Protein AF-A0A7L4ZCJ7-F1 (afdb_monomer_lite)

Foldseek 3Di:
DLDADPADAPVVLLVQLLVCLLVVPPVSNVVSLVCCLPPNLVNLLVLLLLQLLPDPDQDPPADPLSRVLSVLSVVCSVVSHNVVSSVSSVPDDSVSSSSSSVSSSVCSNVVNRDGVVVVVPPDPPDPPDPDDDDDDDDDDDDDDDDDDDDDDD

Radius of gyration: 27.95 Å; chains: 1; bounding box: 77×79×54 Å

pLDDT: mean 77.53, std 21.36, range [34.09, 97.38]

Structure (mmCIF, N/CA/C/O backbone):
data_AF-A0A7L4ZCJ7-F1
#
_entry.id   AF-A0A7L4ZCJ7-F1
#
loop_
_atom_site.group_PDB
_atom_site.id
_atom_site.type_symbol
_atom_site.label_atom_id
_atom_site.label_alt_id
_atom_site.label_comp_id
_atom_site.label_asym_id
_atom_site.label_entity_id
_atom_site.label_seq_id
_atom_site.pdbx_PDB_ins_code
_atom_site.Cartn_x
_atom_site.Cartn_y
_atom_site.Cartn_z
_atom_site.occupancy
_atom_site.B_iso_or_equiv
_atom_site.auth_seq_id
_atom_site.auth_comp_id
_atom_site.auth_asym_id
_atom_site.auth_atom_id
_atom_site.pdbx_PDB_model_num
ATOM 1 N N . MET A 1 1 ? 23.754 6.653 -1.704 1.00 37.44 1 MET A N 1
ATOM 2 C CA . MET A 1 1 ? 22.423 6.937 -1.131 1.00 37.44 1 MET A CA 1
ATOM 3 C C . MET A 1 1 ? 21.392 6.463 -2.145 1.00 37.44 1 MET A C 1
ATOM 5 O O . MET A 1 1 ? 21.431 6.987 -3.253 1.00 37.44 1 MET A O 1
ATOM 9 N N . PRO A 1 2 ? 20.559 5.445 -1.875 1.00 41.56 2 PRO A N 1
ATOM 10 C CA . PRO A 1 2 ? 19.498 5.088 -2.807 1.00 41.56 2 PRO A CA 1
ATOM 11 C C . PRO A 1 2 ? 18.389 6.135 -2.658 1.00 41.56 2 PRO A C 1
ATOM 13 O O . PRO A 1 2 ? 17.664 6.149 -1.668 1.00 41.56 2 P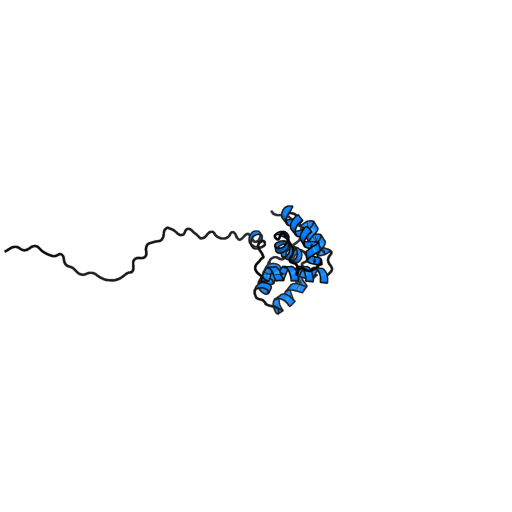RO A O 1
ATOM 16 N N . HIS A 1 3 ? 18.336 7.070 -3.603 1.00 47.31 3 HIS A N 1
ATOM 17 C CA . HIS A 1 3 ? 17.279 8.067 -3.710 1.00 47.31 3 HIS A CA 1
ATOM 18 C C . HIS A 1 3 ? 16.237 7.554 -4.699 1.00 47.31 3 HIS A C 1
ATOM 20 O O . HIS A 1 3 ? 16.557 7.317 -5.859 1.00 47.31 3 HIS A O 1
ATOM 26 N N . GLY A 1 4 ? 15.002 7.403 -4.236 1.00 39.12 4 GLY A N 1
ATOM 27 C CA . GLY A 1 4 ? 13.835 7.154 -5.072 1.00 39.12 4 GLY A CA 1
ATOM 28 C C . GLY A 1 4 ? 12.626 7.743 -4.361 1.00 39.12 4 GLY A C 1
ATOM 29 O O . GLY A 1 4 ? 12.111 7.138 -3.424 1.00 39.12 4 GLY A O 1
ATOM 30 N N . SER A 1 5 ? 12.221 8.938 -4.790 1.00 53.91 5 SER A N 1
ATOM 31 C CA . SER A 1 5 ? 11.218 9.830 -4.197 1.00 53.91 5 SER A CA 1
ATOM 32 C C . SER A 1 5 ? 11.615 10.463 -2.852 1.00 53.91 5 SER A C 1
ATOM 34 O O . SER A 1 5 ? 12.017 9.795 -1.905 1.00 53.91 5 SER A O 1
ATOM 36 N N . TRP A 1 6 ? 11.473 11.782 -2.730 1.00 58.88 6 TRP A N 1
ATOM 37 C CA . TRP A 1 6 ? 11.729 12.585 -1.520 1.00 58.88 6 TRP A CA 1
ATOM 38 C C . TRP A 1 6 ? 10.726 12.329 -0.378 1.00 58.88 6 TRP A C 1
ATOM 40 O O . TRP A 1 6 ? 10.413 13.221 0.411 1.00 58.88 6 TRP A O 1
ATOM 50 N N . ARG A 1 7 ? 10.162 11.122 -0.313 1.00 70.56 7 ARG A N 1
ATOM 51 C CA . ARG A 1 7 ? 9.075 10.751 0.586 1.00 70.56 7 ARG A CA 1
ATOM 52 C C . ARG A 1 7 ? 9.635 10.095 1.838 1.00 70.56 7 ARG A C 1
ATOM 54 O O . ARG A 1 7 ? 10.424 9.156 1.774 1.00 70.56 7 ARG A O 1
ATOM 61 N N . VAL A 1 8 ? 9.203 10.591 2.993 1.00 81.12 8 VAL A N 1
ATOM 62 C CA . VAL A 1 8 ? 9.579 10.020 4.287 1.00 81.12 8 VAL A CA 1
ATOM 63 C C . VAL A 1 8 ? 8.798 8.725 4.491 1.00 81.12 8 VAL A C 1
ATOM 65 O O . VAL A 1 8 ? 7.581 8.746 4.678 1.00 81.12 8 VAL A O 1
ATOM 68 N N . LEU A 1 9 ? 9.504 7.596 4.441 1.00 86.81 9 LEU A N 1
ATOM 69 C CA . LEU A 1 9 ? 8.952 6.285 4.768 1.00 86.81 9 LEU A CA 1
ATOM 70 C C . LEU A 1 9 ? 8.992 6.068 6.279 1.00 86.81 9 LEU A C 1
ATOM 72 O O . LEU A 1 9 ? 10.040 6.198 6.910 1.00 86.81 9 LEU A O 1
ATOM 76 N N . ASP A 1 10 ? 7.857 5.680 6.849 1.00 91.69 10 ASP A N 1
ATOM 77 C CA . ASP A 1 10 ? 7.771 5.258 8.246 1.00 91.69 10 ASP A CA 1
ATOM 78 C C . ASP A 1 10 ? 8.033 3.748 8.341 1.00 91.69 10 ASP A C 1
ATOM 80 O O . ASP A 1 10 ? 7.114 2.923 8.293 1.00 91.69 10 ASP A O 1
ATOM 84 N N . LEU A 1 11 ? 9.318 3.384 8.380 1.00 90.31 11 LEU A N 1
ATOM 85 C CA . LEU A 1 11 ? 9.760 1.986 8.381 1.00 90.31 11 LEU A CA 1
ATOM 86 C C . LEU A 1 11 ? 9.415 1.261 9.689 1.00 90.31 11 LEU A C 1
ATOM 88 O O . LEU A 1 11 ? 9.140 0.061 9.658 1.00 90.31 11 LEU A O 1
ATOM 92 N N . ASP A 1 12 ? 9.370 1.974 10.815 1.00 92.00 12 ASP A N 1
ATOM 93 C CA . ASP A 1 12 ? 8.973 1.400 12.103 1.00 92.00 12 ASP A CA 1
ATOM 94 C C . ASP A 1 12 ? 7.481 1.057 12.111 1.00 92.00 12 ASP A C 1
ATOM 96 O O . ASP A 1 12 ? 7.088 -0.027 12.555 1.00 92.00 12 ASP A O 1
ATOM 100 N N . LEU A 1 13 ? 6.638 1.941 11.565 1.00 93.25 13 LEU A N 1
ATOM 101 C CA . LEU A 1 13 ? 5.219 1.657 11.380 1.00 93.25 13 LEU A CA 1
ATOM 102 C C . LEU A 1 13 ? 5.002 0.473 10.431 1.00 93.25 13 LEU A C 1
ATOM 104 O O . LEU A 1 13 ? 4.212 -0.418 10.751 1.00 93.25 13 LEU A O 1
ATOM 108 N N . ALA A 1 14 ? 5.729 0.428 9.310 1.00 93.50 14 ALA A N 1
ATOM 109 C CA . ALA A 1 14 ? 5.677 -0.689 8.367 1.00 93.50 14 ALA A CA 1
ATOM 110 C C . ALA A 1 14 ? 6.044 -2.018 9.042 1.00 93.50 14 ALA A C 1
ATOM 112 O O . ALA A 1 14 ? 5.302 -2.995 8.939 1.00 93.50 14 ALA A O 1
ATOM 113 N N . ALA A 1 15 ? 7.154 -2.046 9.785 1.00 93.12 15 ALA A N 1
ATOM 114 C CA . ALA A 1 15 ? 7.620 -3.238 10.484 1.00 93.12 15 ALA A CA 1
ATOM 115 C C . ALA A 1 15 ? 6.610 -3.715 11.536 1.00 93.12 15 ALA A C 1
ATOM 117 O O . ALA A 1 15 ? 6.325 -4.911 11.619 1.00 93.12 15 ALA A O 1
ATOM 118 N N . ARG A 1 16 ? 6.024 -2.793 12.310 1.00 95.25 16 ARG A N 1
ATOM 119 C CA . ARG A 1 16 ? 4.978 -3.114 13.294 1.00 95.25 16 ARG A CA 1
ATOM 120 C C . ARG A 1 16 ? 3.720 -3.666 12.640 1.00 95.25 16 ARG A C 1
ATOM 122 O O . ARG A 1 16 ? 3.134 -4.601 13.179 1.00 95.25 16 ARG A O 1
ATOM 129 N N . LEU A 1 17 ? 3.315 -3.108 11.501 1.00 95.00 17 LEU A N 1
ATOM 130 C CA . LEU A 1 17 ? 2.144 -3.579 10.773 1.00 95.00 17 LEU A CA 1
ATOM 131 C C . LEU A 1 17 ? 2.372 -4.987 10.207 1.00 95.00 17 LEU A C 1
ATOM 133 O O . LEU A 1 17 ? 1.550 -5.870 10.433 1.00 95.00 17 LEU A O 1
ATOM 137 N N . VAL A 1 18 ? 3.521 -5.235 9.571 1.00 93.62 18 VAL A N 1
ATOM 138 C CA . VAL A 1 18 ? 3.891 -6.573 9.075 1.00 93.62 18 VAL A CA 1
ATOM 139 C C . VAL A 1 18 ? 4.001 -7.580 10.225 1.00 93.62 18 VAL A C 1
ATOM 141 O O . VAL A 1 18 ? 3.517 -8.703 10.107 1.00 93.62 18 VAL A O 1
ATOM 144 N N . ALA A 1 19 ? 4.592 -7.194 11.360 1.00 92.44 19 ALA A N 1
ATOM 145 C CA . ALA A 1 19 ? 4.676 -8.055 12.540 1.00 92.44 19 ALA A CA 1
ATOM 146 C C . ALA A 1 19 ? 3.289 -8.383 13.117 1.00 92.44 19 ALA A C 1
ATOM 148 O O . ALA A 1 19 ? 3.013 -9.541 13.422 1.00 92.44 19 ALA A O 1
ATOM 149 N N . ALA A 1 20 ? 2.402 -7.389 13.223 1.00 93.06 20 ALA A N 1
ATOM 150 C CA . ALA A 1 20 ? 1.021 -7.584 13.660 1.00 93.06 20 ALA A CA 1
ATOM 151 C C . ALA A 1 20 ? 0.236 -8.501 12.713 1.00 93.06 20 ALA A C 1
ATOM 153 O O . ALA A 1 20 ? -0.537 -9.337 13.178 1.00 93.06 20 ALA A O 1
ATOM 154 N N . CYS A 1 21 ? 0.457 -8.358 11.407 1.00 93.38 21 CYS A N 1
ATOM 155 C CA . CYS A 1 21 ? -0.135 -9.197 10.375 1.00 93.38 21 CYS A CA 1
ATOM 156 C C . CYS A 1 21 ? 0.322 -10.658 10.509 1.00 93.38 21 CYS A C 1
ATOM 158 O O . CYS A 1 21 ? -0.505 -11.552 10.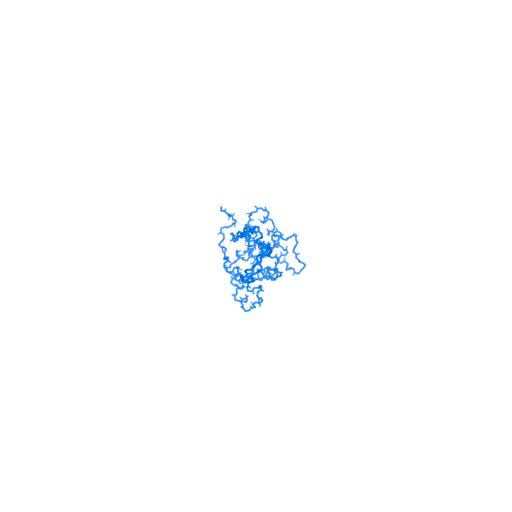668 1.00 93.38 21 CYS A O 1
ATOM 160 N N . ARG A 1 22 ? 1.636 -10.896 10.600 1.00 89.69 22 ARG A N 1
ATOM 161 C CA . ARG A 1 22 ? 2.211 -12.239 10.812 1.00 89.69 22 ARG A CA 1
ATOM 162 C C . ARG A 1 22 ? 1.785 -12.888 12.126 1.00 89.69 22 ARG A C 1
ATOM 164 O O . ARG A 1 22 ? 1.661 -14.104 12.196 1.00 89.69 22 ARG A O 1
ATOM 171 N N . ALA A 1 23 ? 1.573 -12.087 13.165 1.00 92.00 23 ALA A N 1
ATOM 172 C CA . ALA A 1 23 ? 1.074 -12.561 14.452 1.00 92.00 23 ALA A CA 1
ATOM 173 C C . ALA A 1 23 ? -0.451 -12.780 14.472 1.00 92.00 23 ALA A C 1
ATOM 175 O O . ALA A 1 23 ? -0.983 -13.194 15.499 1.00 92.00 23 ALA A O 1
ATOM 176 N N . GLY A 1 24 ? -1.175 -12.445 13.396 1.00 91.38 24 GLY A N 1
ATOM 177 C CA . GLY A 1 24 ? -2.638 -12.490 13.369 1.00 91.38 24 GLY A CA 1
ATOM 178 C C . GLY A 1 24 ? -3.311 -11.516 14.348 1.00 91.38 24 GLY A C 1
ATOM 179 O O . GLY A 1 24 ? -4.472 -11.706 14.704 1.00 91.38 24 GLY A O 1
ATOM 180 N N . CYS A 1 25 ? -2.613 -10.468 14.810 1.00 95.31 25 CYS A N 1
ATOM 181 C CA . CYS A 1 25 ? -3.155 -9.511 15.780 1.00 95.31 25 CYS A CA 1
ATOM 182 C C . CYS A 1 25 ? -4.140 -8.538 15.111 1.00 95.31 25 CYS A C 1
ATOM 184 O O . CYS A 1 25 ? -3.764 -7.432 14.714 1.00 95.31 25 CYS A O 1
ATOM 186 N N . GLN A 1 26 ? -5.412 -8.926 15.019 1.00 93.94 26 GLN A N 1
ATOM 187 C CA . GLN A 1 26 ? -6.472 -8.097 14.429 1.00 93.94 26 GLN A CA 1
ATOM 188 C C . GLN A 1 26 ? -6.652 -6.727 15.117 1.00 93.94 26 GLN A C 1
ATOM 190 O O . GLN A 1 26 ? -6.678 -5.718 14.411 1.00 93.94 26 GLN A O 1
ATOM 195 N N . PRO A 1 27 ? -6.660 -6.609 16.463 1.00 95.31 27 PRO A N 1
ATOM 196 C CA . PRO A 1 27 ? -6.762 -5.297 17.117 1.00 95.31 27 PRO A CA 1
ATOM 197 C C . PRO A 1 27 ? -5.579 -4.367 16.800 1.00 95.31 27 PRO A C 1
ATOM 199 O O . PRO A 1 27 ? -5.741 -3.152 16.649 1.00 95.31 27 PRO A O 1
ATOM 202 N N . CYS A 1 28 ? -4.376 -4.936 16.656 1.00 95.62 28 CYS A N 1
ATOM 203 C CA . CYS A 1 28 ? -3.192 -4.187 16.251 1.00 95.62 28 CYS A CA 1
ATOM 204 C C . CYS A 1 28 ? -3.360 -3.652 14.822 1.00 95.62 28 CYS A C 1
ATOM 206 O O . CYS A 1 28 ? -3.108 -2.476 14.572 1.00 95.62 28 CYS A O 1
ATOM 208 N N . GLN A 1 29 ? -3.817 -4.500 13.897 1.00 93.12 29 GLN A N 1
ATOM 209 C CA . GLN A 1 29 ? -4.042 -4.130 12.498 1.00 93.12 29 GLN A CA 1
ATOM 210 C C . GLN A 1 29 ? -5.100 -3.028 12.375 1.00 93.12 29 GLN A C 1
ATOM 212 O O . GLN A 1 29 ? -4.824 -2.002 11.760 1.00 93.12 29 GLN A O 1
ATOM 217 N N . GLN A 1 30 ? -6.235 -3.148 13.069 1.00 94.06 30 GLN A N 1
ATOM 218 C CA . GLN A 1 30 ? -7.293 -2.125 13.091 1.00 94.06 30 GLN A CA 1
ATOM 219 C C . GLN A 1 30 ? -6.808 -0.753 13.585 1.00 94.06 30 GLN A C 1
ATOM 221 O O . GLN A 1 30 ? -7.322 0.279 13.163 1.00 94.06 30 GLN A O 1
ATOM 226 N N . THR A 1 31 ? -5.797 -0.725 14.456 1.00 95.75 31 THR A N 1
ATOM 227 C CA . THR A 1 31 ? -5.209 0.526 14.961 1.00 95.75 31 THR A CA 1
ATOM 228 C C . THR A 1 31 ? -4.178 1.127 13.997 1.00 95.75 31 THR A C 1
ATOM 230 O O . THR A 1 31 ? -3.971 2.343 13.981 1.00 95.75 31 THR A O 1
ATOM 233 N N . LEU A 1 32 ? -3.481 0.289 13.224 1.00 95.06 32 LEU A N 1
ATOM 234 C CA . LEU A 1 32 ? -2.354 0.696 12.379 1.00 95.06 32 LEU A CA 1
ATOM 235 C C . LEU A 1 32 ? -2.764 0.958 10.922 1.00 95.06 32 LEU A C 1
ATOM 237 O O . LEU A 1 32 ? -2.265 1.912 10.329 1.00 95.06 32 LEU A O 1
ATOM 241 N N . ILE A 1 33 ? -3.687 0.168 10.366 1.00 95.31 33 ILE A N 1
ATOM 242 C CA . ILE A 1 33 ? -4.167 0.284 8.980 1.00 95.31 33 ILE A CA 1
ATOM 243 C C . ILE A 1 33 ? -4.693 1.696 8.680 1.00 95.31 33 ILE A C 1
ATOM 245 O O . ILE A 1 33 ? -4.191 2.304 7.733 1.00 95.31 33 ILE A O 1
ATOM 249 N N . PRO A 1 34 ? -5.589 2.302 9.491 1.00 95.38 34 PRO A N 1
ATOM 250 C CA . PRO A 1 34 ? -6.094 3.643 9.199 1.00 95.38 34 PRO A CA 1
ATOM 251 C C . PRO A 1 34 ? -4.989 4.701 9.158 1.00 95.38 34 PRO A C 1
ATOM 253 O O . PRO A 1 34 ? -5.044 5.610 8.336 1.00 95.38 34 PRO A O 1
ATOM 256 N N . LYS A 1 35 ? -3.955 4.561 9.999 1.00 94.62 35 LYS A N 1
ATOM 257 C CA . LYS A 1 35 ? -2.802 5.475 10.014 1.00 94.62 35 LYS A CA 1
ATOM 258 C C . LYS A 1 35 ? -1.995 5.357 8.727 1.00 94.62 35 LYS A C 1
ATOM 260 O O . LYS A 1 35 ? -1.609 6.366 8.145 1.00 94.62 35 LYS A O 1
ATOM 265 N N . VAL A 1 36 ? -1.765 4.132 8.256 1.00 94.88 36 VAL A N 1
ATOM 266 C CA . VAL A 1 36 ? -1.042 3.906 6.999 1.00 94.88 36 VAL A CA 1
ATOM 267 C C . VAL A 1 36 ? -1.841 4.426 5.805 1.00 94.88 36 VAL A C 1
ATOM 269 O O . VAL A 1 36 ? -1.298 5.171 4.991 1.00 94.88 36 VAL A O 1
ATOM 272 N N . VAL A 1 37 ? -3.135 4.108 5.739 1.00 95.88 37 VAL A N 1
ATOM 273 C CA . VAL A 1 37 ? -4.023 4.513 4.640 1.00 95.88 37 VAL A CA 1
ATOM 274 C C . VAL A 1 37 ? -4.234 6.027 4.595 1.00 95.88 37 VAL A C 1
ATOM 276 O O . VAL A 1 37 ? -4.230 6.599 3.511 1.00 95.88 37 VAL A O 1
ATOM 279 N N . LYS A 1 38 ? -4.409 6.709 5.731 1.00 93.06 38 LYS A N 1
ATOM 280 C CA . LYS A 1 38 ? -4.730 8.149 5.736 1.00 93.06 38 LYS A CA 1
ATOM 281 C C . LYS A 1 38 ? -3.495 9.041 5.744 1.00 93.06 38 LYS A C 1
ATOM 283 O O . LYS A 1 38 ? -3.480 10.070 5.081 1.00 93.06 38 LYS A O 1
ATOM 288 N N . GLU A 1 39 ? -2.462 8.659 6.490 1.00 92.12 39 GLU A N 1
ATOM 289 C CA . GLU A 1 39 ? -1.360 9.571 6.818 1.00 92.12 39 GLU A CA 1
ATOM 290 C C . GLU A 1 39 ? -0.032 9.170 6.170 1.00 92.12 39 GLU A C 1
ATOM 292 O O . GLU A 1 39 ? 0.853 10.012 6.017 1.00 92.12 39 GLU A O 1
ATOM 297 N N . LYS A 1 40 ? 0.146 7.891 5.805 1.00 94.00 40 LYS A N 1
ATOM 298 C CA . LYS A 1 40 ? 1.441 7.342 5.367 1.00 94.00 40 LYS A CA 1
ATOM 299 C C . LYS A 1 40 ? 1.340 6.602 4.031 1.00 94.00 40 LYS A C 1
ATOM 301 O O . LYS A 1 40 ? 1.805 5.469 3.898 1.00 94.00 40 LYS A O 1
ATOM 306 N N . ARG A 1 41 ? 0.808 7.278 3.007 1.00 94.44 41 ARG A N 1
ATOM 307 C CA . ARG A 1 41 ? 0.683 6.755 1.630 1.00 94.44 41 ARG A CA 1
ATOM 308 C C . ARG A 1 41 ? 2.003 6.274 1.029 1.00 94.44 41 ARG A C 1
ATOM 310 O O . ARG A 1 41 ? 2.036 5.244 0.364 1.00 94.44 41 ARG A O 1
ATOM 317 N N . ALA A 1 42 ? 3.110 6.947 1.335 1.00 92.94 42 ALA A N 1
ATOM 318 C CA . ALA A 1 42 ? 4.430 6.475 0.933 1.00 92.94 42 ALA A CA 1
ATOM 319 C C . ALA A 1 42 ? 4.787 5.128 1.596 1.00 92.94 42 ALA A C 1
ATOM 321 O O . ALA A 1 42 ? 5.228 4.196 0.930 1.00 92.94 42 ALA A O 1
ATOM 322 N N . THR A 1 43 ? 4.524 4.968 2.894 1.00 93.81 43 THR A N 1
ATOM 323 C CA . THR A 1 43 ? 4.722 3.682 3.580 1.00 93.81 43 THR A CA 1
ATOM 324 C C . THR A 1 43 ? 3.852 2.576 2.975 1.00 93.81 43 THR A C 1
ATOM 326 O O . THR A 1 43 ? 4.333 1.459 2.793 1.00 93.81 43 THR A O 1
ATOM 329 N N . LEU A 1 44 ? 2.606 2.889 2.607 1.00 96.00 44 LEU A N 1
ATOM 330 C CA . LEU A 1 44 ? 1.702 1.967 1.912 1.00 96.00 44 LEU A CA 1
ATOM 331 C C . LEU A 1 44 ? 2.286 1.508 0.571 1.00 96.00 44 LEU A C 1
ATOM 333 O O . LEU A 1 44 ? 2.431 0.310 0.339 1.00 96.00 44 LEU A O 1
ATOM 337 N N . ALA A 1 45 ? 2.682 2.454 -0.284 1.00 95.12 45 ALA A N 1
ATOM 338 C CA . ALA A 1 45 ? 3.276 2.159 -1.585 1.00 95.12 45 ALA A CA 1
ATOM 339 C C . ALA A 1 45 ? 4.554 1.315 -1.458 1.00 95.12 45 ALA A C 1
ATOM 341 O O . ALA A 1 45 ? 4.769 0.399 -2.248 1.00 95.12 45 ALA A O 1
ATOM 342 N N . ALA A 1 46 ? 5.379 1.570 -0.438 1.00 92.88 46 ALA A N 1
ATOM 343 C CA . ALA A 1 46 ? 6.568 0.768 -0.166 1.00 92.88 46 ALA A CA 1
ATOM 344 C C . ALA A 1 46 ? 6.220 -0.667 0.277 1.00 92.88 46 ALA A C 1
ATOM 346 O O . ALA A 1 46 ? 6.842 -1.618 -0.199 1.00 92.88 46 ALA A O 1
ATOM 347 N N . LEU A 1 47 ? 5.218 -0.841 1.148 1.00 94.06 47 LEU A N 1
ATOM 348 C CA . LEU A 1 47 ? 4.740 -2.159 1.586 1.00 94.06 47 LEU A CA 1
ATOM 349 C C . LEU A 1 47 ? 4.183 -2.981 0.422 1.00 94.06 47 LEU A C 1
ATOM 351 O O . LEU A 1 47 ? 4.560 -4.142 0.262 1.00 94.06 47 LEU A O 1
ATOM 355 N N . ALA A 1 48 ? 3.323 -2.372 -0.394 1.00 94.69 48 ALA A N 1
ATOM 356 C CA . ALA A 1 48 ? 2.749 -3.014 -1.569 1.00 94.69 48 ALA A CA 1
ATOM 357 C C . ALA A 1 48 ? 3.817 -3.276 -2.642 1.00 94.69 48 ALA A C 1
ATOM 359 O O . ALA A 1 48 ? 3.857 -4.352 -3.232 1.00 94.69 48 ALA A O 1
ATOM 360 N N . GLY A 1 49 ? 4.737 -2.335 -2.860 1.00 92.69 49 GLY A N 1
ATOM 361 C CA . GLY A 1 49 ? 5.800 -2.450 -3.860 1.00 92.69 49 GLY A CA 1
ATOM 362 C C . GLY A 1 49 ? 6.814 -3.541 -3.529 1.00 92.69 49 GLY A C 1
ATOM 363 O O . GLY A 1 49 ? 7.277 -4.243 -4.423 1.00 92.69 49 GLY A O 1
ATOM 364 N N . ALA A 1 50 ? 7.107 -3.752 -2.245 1.00 90.38 50 ALA A N 1
ATOM 365 C CA . ALA A 1 50 ?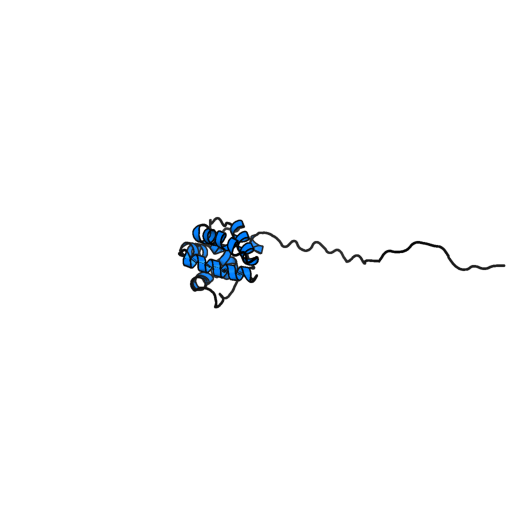 7.971 -4.840 -1.791 1.00 90.38 50 ALA A CA 1
ATOM 366 C C . ALA A 1 50 ? 7.387 -6.242 -2.057 1.00 90.38 50 ALA A C 1
ATOM 368 O O . ALA A 1 50 ? 8.154 -7.203 -2.139 1.00 90.38 50 ALA A O 1
ATOM 369 N N . VAL A 1 51 ? 6.063 -6.354 -2.205 1.00 90.44 51 VAL A N 1
ATOM 370 C CA . VAL A 1 51 ? 5.371 -7.583 -2.618 1.00 90.44 51 VAL A CA 1
ATOM 371 C C . VAL A 1 51 ? 5.254 -7.616 -4.142 1.00 90.44 51 VAL A C 1
ATOM 373 O O . VAL A 1 51 ? 5.850 -8.461 -4.809 1.00 90.44 51 VAL A O 1
ATOM 376 N N . TYR A 1 52 ? 4.535 -6.648 -4.710 1.00 91.25 52 TYR A N 1
ATOM 377 C CA . TYR A 1 52 ? 4.093 -6.665 -6.104 1.00 91.25 52 TYR A CA 1
ATOM 378 C C . TYR A 1 52 ? 5.146 -6.246 -7.123 1.00 91.25 52 TYR A C 1
ATOM 380 O O . TYR A 1 52 ? 5.022 -6.593 -8.294 1.00 91.25 52 TYR A O 1
ATOM 388 N N . GLY A 1 53 ? 6.206 -5.557 -6.700 1.00 89.38 53 GLY A N 1
ATOM 389 C CA . GLY A 1 53 ? 7.348 -5.266 -7.564 1.00 89.38 53 GLY A CA 1
ATOM 390 C C . GLY A 1 53 ? 8.163 -6.518 -7.897 1.00 89.38 53 GLY A C 1
ATOM 391 O O . GLY A 1 53 ? 8.735 -6.604 -8.982 1.00 89.38 53 GLY A O 1
ATOM 392 N N . ALA A 1 54 ? 8.190 -7.501 -6.988 1.00 84.62 54 ALA A N 1
ATOM 393 C CA . ALA A 1 54 ? 9.008 -8.705 -7.122 1.00 84.62 54 ALA A CA 1
ATOM 394 C C . ALA A 1 54 ? 8.275 -9.878 -7.792 1.00 84.62 54 ALA A C 1
ATOM 396 O O . ALA A 1 54 ? 8.932 -10.769 -8.334 1.00 84.62 54 ALA A O 1
ATOM 397 N N . VAL A 1 55 ? 6.937 -9.901 -7.765 1.00 81.81 55 VAL A N 1
ATOM 398 C CA . VAL A 1 55 ? 6.153 -11.009 -8.333 1.00 81.81 55 VAL A CA 1
ATOM 399 C C . VAL A 1 55 ? 5.746 -10.744 -9.793 1.00 81.81 55 VAL A C 1
ATOM 401 O O . VAL A 1 55 ? 5.267 -9.660 -10.129 1.00 81.81 55 VAL A O 1
ATOM 404 N N . PRO A 1 56 ? 5.888 -11.729 -10.700 1.00 75.81 56 PRO A N 1
ATOM 405 C CA . PRO A 1 56 ? 5.593 -11.553 -12.126 1.00 75.81 56 PRO A CA 1
ATOM 406 C C . PRO A 1 56 ? 4.093 -11.466 -12.429 1.00 75.81 56 PRO A C 1
ATOM 408 O O . PRO A 1 56 ? 3.703 -10.966 -13.484 1.00 75.81 56 PRO A O 1
ATOM 411 N N . THR A 1 57 ? 3.237 -11.906 -11.510 1.00 79.50 57 THR A N 1
ATOM 412 C CA . THR A 1 57 ? 1.778 -11.863 -11.640 1.00 79.50 57 THR A CA 1
ATOM 413 C C . THR A 1 57 ? 1.146 -11.548 -10.295 1.00 79.50 57 THR A C 1
ATOM 415 O O . THR A 1 57 ? 1.537 -12.114 -9.276 1.00 79.50 57 THR A O 1
ATOM 418 N N . VAL A 1 58 ? 0.140 -10.681 -10.309 1.00 80.56 58 VAL A N 1
ATOM 419 C CA . VAL A 1 58 ? -0.797 -10.519 -9.194 1.00 80.56 58 VAL A CA 1
ATOM 420 C C . VAL A 1 58 ? -1.703 -11.747 -9.135 1.00 80.56 58 VAL A C 1
ATOM 422 O O . VAL A 1 58 ? -2.162 -12.223 -10.176 1.00 80.56 58 VAL A O 1
ATOM 425 N N . GLY A 1 59 ? -1.913 -12.302 -7.940 1.00 77.25 59 GLY A N 1
ATOM 426 C CA . GLY A 1 59 ? -2.790 -13.459 -7.754 1.00 77.25 59 GLY A CA 1
ATOM 427 C C . GLY A 1 59 ? -4.232 -13.162 -8.182 1.00 77.25 59 GLY A C 1
ATOM 428 O O . GLY A 1 59 ? -4.656 -12.008 -8.215 1.00 77.25 59 GLY A O 1
ATOM 429 N N . PHE A 1 60 ? -5.010 -14.206 -8.488 1.00 75.44 60 PHE A N 1
ATOM 430 C CA . PHE A 1 60 ? -6.409 -14.052 -8.922 1.00 75.44 60 PHE A CA 1
ATOM 431 C C . PHE A 1 60 ? -7.294 -13.369 -7.863 1.00 75.44 60 PHE A C 1
ATOM 433 O O . PHE A 1 60 ? -8.282 -12.731 -8.213 1.00 75.44 60 PHE A O 1
ATOM 440 N N . ALA A 1 61 ? -6.927 -13.500 -6.586 1.00 81.50 61 ALA A N 1
ATOM 441 C CA . ALA A 1 61 ? -7.648 -12.930 -5.454 1.00 81.50 61 ALA A CA 1
ATOM 442 C C . ALA A 1 61 ? -7.365 -11.435 -5.226 1.00 81.50 61 ALA A C 1
ATOM 444 O O . ALA A 1 61 ? -8.071 -10.818 -4.440 1.00 81.50 61 ALA A O 1
ATOM 445 N N . ALA A 1 62 ? -6.375 -10.850 -5.912 1.00 89.31 62 ALA A N 1
ATOM 446 C CA . ALA A 1 62 ? -6.053 -9.435 -5.758 1.00 89.31 62 ALA A CA 1
ATOM 447 C C . ALA A 1 62 ? -7.242 -8.546 -6.158 1.00 89.31 62 ALA A C 1
ATOM 449 O O . ALA A 1 62 ? -7.992 -8.874 -7.083 1.00 89.31 62 ALA A O 1
ATOM 450 N N . SER A 1 63 ? -7.396 -7.396 -5.515 1.00 93.00 63 SER A N 1
ATOM 451 C CA . SER A 1 63 ? -8.380 -6.389 -5.914 1.00 93.00 63 SER A CA 1
ATOM 452 C C . SER A 1 63 ? -8.080 -5.800 -7.300 1.00 93.00 63 SER A C 1
ATOM 454 O O . SER A 1 63 ? -6.956 -5.867 -7.813 1.00 93.00 63 SER A O 1
ATOM 456 N N . ASP A 1 64 ? -9.085 -5.170 -7.919 1.00 93.62 64 ASP A N 1
ATOM 457 C CA . ASP A 1 64 ? -8.892 -4.427 -9.173 1.00 93.62 64 ASP A CA 1
ATOM 458 C C . ASP A 1 64 ? -7.856 -3.312 -9.024 1.00 93.62 64 ASP A C 1
ATOM 460 O O . ASP A 1 64 ? -7.029 -3.120 -9.917 1.00 93.62 64 ASP A O 1
ATOM 464 N N . THR A 1 65 ? -7.845 -2.634 -7.875 1.00 95.19 65 THR A N 1
ATOM 465 C CA . THR A 1 65 ? -6.847 -1.613 -7.547 1.00 95.19 65 THR A CA 1
ATOM 466 C C . THR A 1 65 ? -5.436 -2.188 -7.597 1.00 95.19 65 THR A C 1
ATOM 468 O O . THR A 1 65 ? -4.561 -1.638 -8.269 1.00 95.19 65 THR A O 1
ATOM 471 N N . THR A 1 66 ? -5.210 -3.331 -6.949 1.00 94.88 66 THR A N 1
ATOM 472 C CA . THR A 1 66 ? -3.907 -4.005 -6.950 1.00 94.88 66 THR A CA 1
ATOM 473 C C . THR A 1 66 ? -3.509 -4.470 -8.344 1.00 94.88 66 THR A C 1
ATOM 475 O O . THR A 1 66 ? -2.358 -4.286 -8.746 1.00 94.88 66 THR A O 1
ATOM 478 N N . ARG A 1 67 ? -4.454 -5.004 -9.130 1.00 94.44 67 ARG A N 1
ATOM 479 C CA . ARG A 1 67 ? -4.199 -5.389 -10.527 1.00 94.44 67 ARG A CA 1
ATOM 480 C C . ARG A 1 67 ? -3.745 -4.215 -11.390 1.00 94.44 67 ARG A C 1
ATOM 482 O O . ARG A 1 67 ? -2.832 -4.381 -12.197 1.00 94.44 67 ARG A O 1
ATOM 489 N N . GLN A 1 68 ? -4.369 -3.053 -11.224 1.00 94.44 68 GLN A N 1
ATOM 490 C CA . GLN A 1 68 ? -4.039 -1.844 -11.981 1.00 94.44 68 GLN A CA 1
ATOM 491 C C . GLN A 1 68 ? -2.717 -1.219 -11.527 1.00 94.44 68 GLN A C 1
ATOM 493 O O . GLN A 1 68 ? -1.960 -0.710 -12.351 1.00 94.44 68 GLN A O 1
ATOM 498 N N . TRP A 1 69 ? -2.412 -1.285 -10.230 1.00 95.88 69 TRP A N 1
ATOM 499 C CA . TRP A 1 69 ? -1.220 -0.662 -9.659 1.00 95.88 69 TRP A CA 1
ATOM 500 C C . TRP A 1 69 ? 0.054 -1.512 -9.800 1.00 95.88 69 TRP A C 1
ATOM 502 O O . TRP A 1 69 ? 1.138 -0.974 -10.028 1.00 95.88 69 TRP A O 1
ATOM 512 N N . ALA A 1 70 ? -0.043 -2.842 -9.721 1.00 94.12 70 ALA A N 1
ATOM 513 C CA . ALA A 1 70 ? 1.119 -3.736 -9.733 1.00 94.12 70 ALA A CA 1
ATOM 514 C C . ALA A 1 70 ? 2.066 -3.596 -10.948 1.00 94.12 70 ALA A C 1
ATOM 516 O O . ALA A 1 70 ? 3.280 -3.716 -10.761 1.00 94.12 70 ALA A O 1
ATOM 517 N N . PRO A 1 71 ? 1.604 -3.319 -12.187 1.00 93.88 71 PRO A N 1
ATOM 518 C CA . PRO A 1 71 ? 2.501 -2.984 -13.291 1.00 93.88 71 PRO A CA 1
ATOM 519 C C . PRO A 1 71 ? 3.435 -1.807 -12.976 1.00 93.88 71 PRO A C 1
ATOM 521 O O . PRO A 1 71 ? 4.628 -1.913 -13.251 1.00 93.88 71 PRO A O 1
ATOM 524 N N . LEU A 1 72 ? 2.932 -0.745 -12.332 1.00 93.69 72 LEU A N 1
ATOM 525 C CA . LEU A 1 72 ? 3.737 0.418 -11.938 1.00 93.69 72 LEU A CA 1
ATOM 526 C C . LEU A 1 72 ? 4.800 0.033 -10.908 1.00 93.69 72 LEU A C 1
ATOM 528 O O . LEU A 1 72 ? 5.951 0.444 -11.024 1.00 93.69 72 LEU A O 1
ATOM 532 N N . ALA A 1 73 ? 4.441 -0.806 -9.933 1.00 93.12 73 ALA A N 1
ATOM 533 C CA . ALA A 1 73 ? 5.377 -1.300 -8.925 1.00 93.12 73 ALA A CA 1
ATOM 534 C C . ALA A 1 73 ? 6.536 -2.107 -9.535 1.00 93.12 73 ALA A C 1
ATOM 536 O O . ALA A 1 73 ? 7.683 -1.985 -9.103 1.00 93.12 73 ALA A O 1
ATOM 537 N N . ARG A 1 74 ? 6.253 -2.913 -10.564 1.00 92.00 74 ARG A N 1
ATOM 538 C CA . ARG A 1 74 ? 7.274 -3.696 -11.280 1.00 92.00 74 ARG A CA 1
ATOM 539 C C . ARG A 1 74 ? 8.184 -2.816 -12.119 1.00 92.00 74 ARG A C 1
ATOM 541 O O . ARG A 1 74 ? 9.401 -2.966 -12.032 1.00 92.00 74 ARG A O 1
ATOM 548 N N . THR A 1 75 ? 7.614 -1.876 -12.873 1.00 91.31 75 THR A N 1
ATOM 549 C CA . THR A 1 75 ? 8.391 -0.875 -13.616 1.00 91.31 75 THR A CA 1
ATOM 550 C C . THR A 1 75 ? 9.300 -0.102 -12.668 1.00 91.31 75 THR A C 1
ATOM 552 O O . THR A 1 75 ? 10.492 0.032 -12.934 1.00 91.31 75 THR A O 1
ATOM 555 N N . ALA A 1 76 ? 8.774 0.316 -11.516 1.00 89.75 76 ALA A N 1
ATOM 556 C CA . ALA A 1 76 ? 9.540 1.021 -10.502 1.00 89.75 76 ALA A CA 1
ATOM 557 C C . ALA A 1 76 ? 10.723 0.203 -9.966 1.00 89.75 76 ALA A C 1
ATOM 559 O O . ALA A 1 76 ? 11.838 0.714 -9.843 1.00 89.75 76 ALA A O 1
ATOM 560 N N . MET A 1 77 ? 10.502 -1.085 -9.688 1.00 87.12 77 MET A N 1
ATOM 561 C CA . MET A 1 77 ? 11.553 -1.987 -9.218 1.00 87.12 77 MET A CA 1
ATOM 562 C C . MET A 1 77 ? 12.640 -2.224 -10.276 1.00 87.12 77 MET A C 1
ATOM 564 O O . MET A 1 77 ? 13.817 -2.288 -9.930 1.00 87.12 77 MET A O 1
ATOM 568 N N . GLN A 1 78 ? 12.266 -2.322 -11.554 1.00 88.12 78 GLN A N 1
ATOM 569 C CA . GLN A 1 78 ? 13.208 -2.502 -12.665 1.00 88.12 78 GLN A CA 1
ATOM 570 C C . GLN A 1 78 ? 14.006 -1.228 -12.969 1.00 88.12 78 GLN A C 1
ATOM 572 O O . GLN A 1 78 ? 15.206 -1.299 -13.222 1.00 88.12 78 GLN A O 1
ATOM 577 N N . ALA A 1 79 ? 13.348 -0.069 -12.929 1.00 87.31 79 ALA A N 1
ATOM 578 C CA . ALA A 1 79 ? 13.956 1.226 -13.218 1.00 87.31 79 ALA A CA 1
ATOM 579 C C . ALA A 1 79 ? 14.740 1.810 -12.029 1.00 87.31 79 ALA A C 1
ATOM 581 O O . ALA A 1 79 ? 15.498 2.762 -12.201 1.00 87.31 79 ALA A O 1
ATOM 582 N N . GLY A 1 80 ? 14.543 1.279 -10.818 1.00 84.25 80 GLY A N 1
ATOM 583 C CA . GLY A 1 80 ? 15.122 1.831 -9.592 1.00 84.25 80 GLY A CA 1
ATOM 584 C C . GLY A 1 80 ? 14.515 3.177 -9.172 1.00 84.25 80 GLY A C 1
ATOM 585 O O . GLY A 1 80 ? 15.113 3.877 -8.358 1.00 84.25 80 GLY A O 1
ATOM 586 N N . SER A 1 81 ? 13.342 3.541 -9.704 1.00 86.56 81 SER A N 1
ATOM 587 C CA . SER A 1 81 ? 12.614 4.770 -9.366 1.00 86.56 81 SER A CA 1
ATOM 588 C C . SER A 1 81 ? 11.162 4.457 -9.023 1.00 86.56 81 SER A C 1
ATOM 590 O O . SER A 1 81 ? 10.464 3.823 -9.802 1.00 86.56 81 SER A O 1
ATOM 592 N N . GLY A 1 82 ? 10.694 4.914 -7.861 1.00 86.38 82 GLY A N 1
ATOM 593 C CA . GLY A 1 82 ? 9.332 4.665 -7.381 1.00 86.38 82 GLY A CA 1
ATOM 594 C C . GLY A 1 82 ? 8.308 5.747 -7.716 1.00 86.38 82 GLY A C 1
ATOM 595 O O . GLY A 1 82 ? 7.149 5.581 -7.345 1.00 86.38 82 GLY A O 1
ATOM 596 N N . ASP A 1 83 ? 8.705 6.857 -8.343 1.00 89.19 83 ASP A N 1
ATOM 597 C CA . ASP A 1 83 ? 7.920 8.103 -8.342 1.00 89.19 83 ASP A CA 1
ATOM 598 C C . ASP A 1 83 ? 6.491 7.928 -8.883 1.00 89.19 83 ASP A C 1
ATOM 600 O O . ASP A 1 83 ? 5.537 8.378 -8.249 1.00 89.19 83 ASP A O 1
ATOM 604 N N . GLU A 1 84 ? 6.321 7.211 -9.996 1.00 89.88 84 GLU A N 1
ATOM 605 C CA . GLU A 1 84 ? 5.003 6.942 -10.590 1.00 89.88 84 GLU A CA 1
ATOM 606 C C . GLU A 1 84 ? 4.139 6.031 -9.710 1.00 89.88 84 GLU A C 1
ATOM 608 O O . GLU A 1 84 ? 2.953 6.294 -9.507 1.00 89.88 84 GLU A O 1
ATOM 613 N N . ALA A 1 85 ? 4.735 4.987 -9.128 1.00 92.75 85 ALA A N 1
ATOM 614 C CA . ALA A 1 85 ? 4.032 4.078 -8.229 1.00 92.75 85 ALA A CA 1
ATOM 615 C C . ALA A 1 85 ? 3.574 4.809 -6.953 1.00 92.75 85 ALA A C 1
ATOM 617 O O . ALA A 1 85 ? 2.443 4.619 -6.500 1.00 92.75 85 ALA A O 1
ATOM 618 N N . PHE A 1 86 ? 4.419 5.690 -6.411 1.00 92.62 86 PHE A N 1
ATOM 619 C CA . PHE A 1 86 ? 4.099 6.539 -5.264 1.00 92.62 86 PHE A CA 1
ATOM 620 C C . PHE A 1 86 ? 3.037 7.598 -5.578 1.00 92.62 86 PHE A C 1
ATOM 622 O O . PHE A 1 86 ? 2.194 7.875 -4.723 1.00 92.62 86 PHE A O 1
ATOM 629 N N . ALA A 1 87 ? 3.078 8.202 -6.767 1.00 93.56 87 ALA A N 1
ATOM 630 C CA . ALA A 1 87 ? 2.077 9.170 -7.208 1.00 93.56 87 ALA A CA 1
ATOM 631 C C . ALA A 1 87 ? 0.707 8.505 -7.405 1.00 93.56 87 ALA A C 1
ATOM 633 O O . ALA A 1 87 ? -0.309 9.059 -6.991 1.00 93.56 87 ALA A O 1
ATOM 634 N N . ALA A 1 88 ? 0.681 7.290 -7.958 1.00 95.38 88 ALA A N 1
ATOM 635 C CA . ALA A 1 88 ? -0.550 6.526 -8.123 1.00 95.38 88 ALA A CA 1
ATOM 636 C C . ALA A 1 88 ? -1.215 6.203 -6.776 1.00 95.38 88 ALA A C 1
ATOM 638 O O . ALA A 1 88 ? -2.423 6.374 -6.6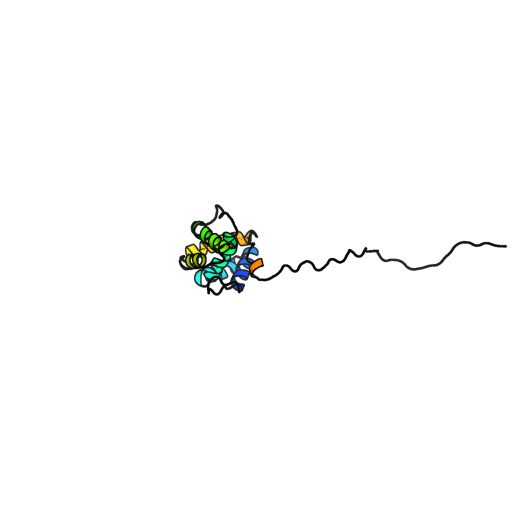44 1.00 95.38 88 ALA A O 1
ATOM 639 N N . VAL A 1 89 ? -0.444 5.804 -5.755 1.00 95.62 89 VAL A N 1
ATOM 640 C CA . VAL A 1 89 ? -0.991 5.563 -4.405 1.00 95.62 89 VAL A CA 1
ATOM 641 C C . VAL A 1 89 ? -1.498 6.846 -3.747 1.00 95.62 89 VAL A C 1
ATOM 643 O O . VAL A 1 89 ? -2.503 6.802 -3.041 1.00 95.62 89 VAL A O 1
ATOM 646 N N . ASP A 1 90 ? -0.853 7.993 -3.964 1.00 94.19 90 ASP A N 1
ATOM 647 C CA . ASP A 1 90 ? -1.350 9.274 -3.438 1.00 94.19 90 ASP A CA 1
ATOM 648 C C . ASP A 1 90 ? -2.672 9.702 -4.075 1.00 94.19 90 ASP A C 1
ATOM 650 O O . ASP A 1 90 ? -3.495 10.323 -3.408 1.00 94.19 90 ASP A O 1
ATOM 654 N N . ALA A 1 91 ? -2.878 9.372 -5.351 1.00 95.69 91 ALA A N 1
ATOM 655 C CA . ALA A 1 91 ? -4.093 9.711 -6.082 1.00 95.69 91 ALA A CA 1
ATOM 656 C C . ALA A 1 91 ? -5.285 8.792 -5.755 1.00 95.69 91 ALA A C 1
ATOM 658 O O . ALA A 1 91 ? -6.418 9.124 -6.099 1.00 95.69 91 ALA A O 1
ATOM 659 N N . MET A 1 92 ? -5.055 7.642 -5.110 1.00 97.38 92 MET A N 1
ATOM 660 C CA . MET A 1 92 ? -6.127 6.730 -4.702 1.00 97.38 92 MET A CA 1
ATOM 661 C C . MET A 1 92 ? -7.017 7.372 -3.637 1.00 97.38 92 MET A C 1
ATOM 663 O O . MET A 1 92 ? -6.530 8.007 -2.699 1.00 97.38 92 MET A O 1
ATOM 667 N N . ASP A 1 93 ? -8.318 7.110 -3.697 1.00 96.88 93 ASP A N 1
ATOM 668 C CA . ASP A 1 93 ? -9.177 7.355 -2.542 1.00 96.88 93 ASP A CA 1
ATOM 669 C C . ASP A 1 93 ? -8.803 6.429 -1.362 1.00 96.88 93 ASP A C 1
ATOM 671 O O . ASP A 1 93 ? -7.898 5.590 -1.438 1.00 96.88 93 ASP A O 1
ATOM 675 N N . GLU A 1 94 ? -9.435 6.631 -0.206 1.00 95.44 94 GLU A N 1
ATOM 676 C CA . GLU A 1 94 ? -9.150 5.817 0.982 1.00 95.44 94 GLU A CA 1
ATOM 677 C C . GLU A 1 94 ? -9.515 4.338 0.795 1.00 95.44 94 GLU A C 1
ATOM 679 O O . GLU A 1 94 ? -8.808 3.479 1.317 1.00 95.44 94 GLU A O 1
ATOM 684 N N . ALA A 1 95 ? -10.581 4.031 0.050 1.00 96.06 95 ALA A N 1
ATOM 685 C CA . ALA A 1 95 ? -11.062 2.665 -0.130 1.00 96.06 95 ALA A CA 1
ATOM 686 C C . ALA A 1 95 ? -10.120 1.855 -1.030 1.00 96.06 95 ALA A C 1
ATOM 688 O O . ALA A 1 95 ? -9.752 0.730 -0.696 1.00 96.06 95 ALA A O 1
ATOM 689 N N . ALA A 1 96 ? -9.667 2.449 -2.132 1.00 97.25 96 ALA A N 1
ATOM 690 C CA . ALA A 1 96 ? -8.691 1.859 -3.034 1.00 97.25 96 ALA A CA 1
ATOM 691 C C . ALA A 1 96 ? -7.342 1.646 -2.333 1.00 97.25 96 ALA A C 1
ATOM 693 O O . ALA A 1 96 ? -6.746 0.575 -2.450 1.00 97.25 96 ALA A O 1
ATOM 694 N N . ALA A 1 97 ? -6.883 2.625 -1.550 1.00 97.31 97 ALA A N 1
ATOM 695 C CA . ALA A 1 97 ? -5.656 2.482 -0.775 1.00 97.31 97 ALA A CA 1
ATOM 696 C C . ALA A 1 97 ? -5.764 1.394 0.303 1.00 97.31 97 ALA A C 1
ATOM 698 O O . ALA A 1 97 ? -4.827 0.615 0.468 1.00 97.31 97 ALA A O 1
ATOM 699 N N . ALA A 1 98 ? -6.896 1.307 1.006 1.00 96.56 98 ALA A N 1
ATOM 700 C CA . ALA A 1 98 ? -7.144 0.230 1.960 1.00 96.56 98 ALA A CA 1
ATOM 701 C C . ALA A 1 98 ? -7.111 -1.144 1.277 1.00 96.56 98 ALA A C 1
ATOM 703 O O . ALA A 1 98 ? -6.382 -2.013 1.738 1.00 96.56 98 ALA A O 1
ATOM 704 N N . ALA A 1 99 ? -7.790 -1.305 0.136 1.00 96.50 99 ALA A N 1
ATOM 705 C CA . ALA A 1 99 ? -7.786 -2.558 -0.620 1.00 96.50 99 ALA A CA 1
ATOM 706 C C . ALA A 1 99 ? -6.373 -2.972 -1.067 1.00 96.50 99 ALA A C 1
ATOM 708 O O . ALA A 1 99 ? -5.987 -4.128 -0.915 1.00 96.50 99 ALA A O 1
ATOM 709 N N . LEU A 1 100 ? -5.571 -2.021 -1.562 1.00 97.19 100 LEU A N 1
ATOM 710 C CA . LEU A 1 100 ? -4.176 -2.280 -1.928 1.00 97.19 100 LEU A CA 1
ATOM 711 C C . LEU A 1 100 ? -3.332 -2.709 -0.719 1.00 97.19 100 LEU A C 1
ATOM 713 O O . LEU A 1 100 ? -2.470 -3.583 -0.838 1.00 97.19 100 LEU A O 1
ATOM 717 N N . LEU A 1 101 ? -3.544 -2.073 0.437 1.00 96.44 101 LEU A N 1
ATOM 718 C CA . LEU A 1 101 ? -2.828 -2.416 1.660 1.00 96.44 101 LEU A CA 1
ATOM 719 C C . LEU A 1 101 ? -3.232 -3.800 2.173 1.00 96.44 101 LEU A C 1
ATOM 721 O O . LEU A 1 101 ? -2.341 -4.577 2.497 1.00 96.44 101 LEU A O 1
ATOM 725 N N . ASP A 1 102 ? -4.525 -4.110 2.221 1.00 95.12 102 ASP A N 1
ATOM 726 C CA . ASP A 1 102 ? -5.036 -5.404 2.681 1.00 95.12 102 ASP A CA 1
ATOM 727 C C . ASP A 1 102 ? -4.496 -6.542 1.808 1.00 95.12 102 ASP A C 1
ATOM 729 O O . ASP A 1 102 ? -3.876 -7.468 2.331 1.00 95.12 102 ASP A O 1
ATOM 733 N N . ASP A 1 103 ? -4.577 -6.399 0.480 1.00 94.38 103 ASP A N 1
ATOM 734 C CA . ASP A 1 103 ? -3.997 -7.365 -0.456 1.00 94.38 103 ASP A CA 1
ATOM 735 C C . ASP A 1 103 ? -2.490 -7.558 -0.198 1.00 94.38 103 ASP A C 1
ATOM 737 O O . ASP A 1 103 ? -1.965 -8.669 -0.247 1.00 94.38 103 ASP A O 1
ATOM 741 N N . ALA A 1 104 ? -1.748 -6.476 0.066 1.00 93.56 104 ALA A N 1
ATOM 742 C CA . ALA A 1 104 ? -0.326 -6.578 0.382 1.00 93.56 104 ALA A CA 1
ATOM 743 C C . ALA A 1 104 ? -0.084 -7.298 1.721 1.00 93.56 104 ALA A C 1
ATOM 745 O O . ALA A 1 104 ? 0.847 -8.101 1.823 1.00 93.56 104 ALA A O 1
ATOM 746 N N . LEU A 1 105 ? -0.890 -7.019 2.749 1.00 92.56 105 LEU A N 1
ATOM 747 C CA . LEU A 1 105 ? -0.786 -7.648 4.066 1.00 92.56 105 LEU A CA 1
ATOM 748 C C . LEU A 1 105 ? -1.078 -9.147 4.010 1.00 92.56 105 LEU A C 1
ATOM 750 O O . LEU A 1 105 ? -0.337 -9.910 4.630 1.00 92.56 105 LEU A O 1
ATOM 754 N N . ASP A 1 106 ? -2.042 -9.581 3.204 1.00 90.81 106 ASP A N 1
ATOM 755 C CA . ASP A 1 106 ? -2.307 -11.005 2.985 1.00 90.81 106 ASP A CA 1
ATOM 756 C C . ASP A 1 106 ? -1.058 -11.735 2.461 1.00 90.81 106 ASP A C 1
ATOM 758 O O . ASP A 1 106 ? -0.678 -12.793 2.971 1.00 90.81 106 ASP A O 1
ATOM 762 N N . HIS A 1 107 ? -0.314 -11.124 1.534 1.00 88.19 107 HIS A N 1
ATOM 763 C CA . HIS A 1 107 ? 0.980 -11.657 1.089 1.00 88.19 107 HIS A CA 1
ATOM 764 C C . HIS A 1 107 ? 2.056 -11.653 2.187 1.00 88.19 107 HIS A C 1
ATOM 766 O O . HIS A 1 107 ? 2.841 -12.601 2.301 1.00 88.19 107 HIS A O 1
ATOM 772 N N . TRP A 1 108 ? 2.102 -10.620 3.033 1.00 86.88 108 TRP A N 1
ATOM 773 C CA . TRP A 1 108 ? 3.025 -10.578 4.173 1.00 86.88 108 TRP A CA 1
ATOM 774 C C . TRP A 1 108 ? 2.724 -11.653 5.226 1.00 86.88 108 TRP A C 1
ATOM 776 O O . TRP A 1 108 ? 3.673 -12.161 5.843 1.00 86.88 108 TRP A O 1
ATOM 786 N N . ALA A 1 109 ? 1.447 -11.998 5.417 1.00 87.56 109 ALA A N 1
ATOM 787 C CA . ALA A 1 109 ? 0.990 -13.066 6.304 1.00 87.56 109 ALA A CA 1
ATOM 788 C C . ALA A 1 109 ? 1.396 -14.455 5.794 1.00 87.56 109 ALA A C 1
ATOM 790 O O . ALA A 1 109 ? 1.817 -15.290 6.592 1.00 87.56 109 ALA A O 1
ATOM 791 N N . MET A 1 110 ? 1.343 -14.682 4.475 1.00 81.19 110 MET A N 1
ATOM 792 C CA . MET A 1 110 ? 1.755 -15.948 3.844 1.00 81.19 110 MET A CA 1
ATOM 793 C C . MET A 1 110 ? 3.273 -16.203 3.901 1.00 81.19 110 MET A C 1
ATOM 795 O O . MET A 1 110 ? 3.718 -17.331 3.713 1.00 81.19 110 MET A O 1
ATOM 799 N N . GLY A 1 111 ? 4.075 -15.180 4.216 1.00 68.19 111 GLY A N 1
ATOM 800 C CA . GLY A 1 111 ? 5.535 -15.286 4.316 1.00 68.19 111 GLY A CA 1
ATOM 801 C C . GLY A 1 111 ? 6.286 -14.939 3.027 1.00 68.19 111 GLY A C 1
ATOM 802 O O . GLY A 1 111 ? 7.516 -14.947 3.030 1.00 68.19 111 GLY A O 1
ATOM 803 N N . ASP A 1 112 ? 5.578 -14.530 1.974 1.00 61.75 112 ASP A N 1
ATOM 804 C CA . ASP A 1 112 ? 6.115 -14.309 0.623 1.00 61.75 112 ASP A CA 1
ATOM 805 C C . ASP A 1 112 ? 6.812 -12.954 0.420 1.00 61.75 112 ASP A C 1
ATOM 807 O O . ASP A 1 112 ? 7.048 -12.545 -0.710 1.00 61.75 112 ASP A O 1
ATOM 811 N N . GLY A 1 113 ? 7.150 -12.226 1.487 1.00 54.44 113 GLY A N 1
ATOM 812 C CA . GLY A 1 113 ? 7.737 -10.885 1.402 1.00 54.44 113 GLY A CA 1
ATOM 813 C C . GLY A 1 113 ? 9.272 -10.889 1.310 1.00 54.44 113 GLY A C 1
ATOM 814 O O . GLY A 1 113 ? 9.920 -11.002 2.357 1.00 54.44 113 GLY A O 1
ATOM 815 N N . PRO A 1 114 ? 9.903 -10.703 0.129 1.00 52.62 114 PRO A N 1
ATOM 816 C CA . PRO A 1 114 ? 11.337 -10.949 -0.052 1.00 52.62 114 PRO A CA 1
ATOM 817 C C . PRO A 1 114 ? 12.209 -9.678 0.024 1.00 52.62 114 PRO A C 1
ATOM 819 O O . PRO A 1 114 ? 13.437 -9.780 0.035 1.00 52.62 114 PRO A O 1
ATOM 822 N N . VAL A 1 115 ? 11.623 -8.471 0.051 1.00 52.41 115 VAL A N 1
ATOM 823 C CA . VAL A 1 115 ? 12.359 -7.239 -0.322 1.00 52.41 115 VAL A CA 1
ATOM 824 C C . VAL A 1 115 ? 12.729 -6.320 0.854 1.00 52.41 115 VAL A C 1
ATOM 826 O O . VAL A 1 115 ? 13.816 -5.741 0.840 1.00 52.41 115 VAL A O 1
ATOM 829 N N . LEU A 1 116 ? 11.930 -6.229 1.927 1.00 47.19 116 LEU A N 1
ATOM 830 C CA . LEU A 1 116 ? 12.257 -5.323 3.049 1.00 47.19 116 LEU A CA 1
ATOM 831 C C . LEU A 1 116 ? 13.504 -5.751 3.843 1.00 47.19 116 LEU A C 1
ATOM 833 O O . LEU A 1 116 ? 14.253 -4.899 4.315 1.00 47.19 116 LEU A O 1
ATOM 837 N N . ALA A 1 117 ? 13.804 -7.052 3.915 1.00 45.06 117 ALA A N 1
ATOM 838 C CA . ALA A 1 117 ? 15.018 -7.544 4.573 1.00 45.06 117 ALA A CA 1
ATOM 839 C C . ALA A 1 117 ? 16.309 -7.056 3.884 1.00 45.06 117 ALA A C 1
ATOM 841 O O . ALA A 1 117 ? 17.311 -6.818 4.557 1.00 45.06 117 ALA A O 1
ATOM 842 N N . LYS A 1 118 ? 16.277 -6.856 2.557 1.00 41.41 118 LYS A N 1
ATOM 843 C CA . LYS A 1 118 ? 17.415 -6.330 1.786 1.00 41.41 118 LYS A CA 1
ATOM 844 C C . LYS A 1 118 ? 17.561 -4.810 1.913 1.00 41.41 118 LYS A C 1
ATOM 846 O O . LYS A 1 118 ? 18.678 -4.310 1.845 1.00 41.41 118 LYS A O 1
ATOM 851 N N . LEU A 1 119 ? 16.463 -4.085 2.144 1.00 43.56 119 LEU A N 1
ATOM 852 C CA . LEU A 1 119 ? 16.464 -2.626 2.323 1.00 43.56 119 LEU A CA 1
ATOM 853 C C . LEU A 1 119 ? 16.822 -2.190 3.756 1.00 43.56 119 LEU A C 1
ATOM 855 O O . LEU A 1 119 ? 17.380 -1.113 3.937 1.00 43.56 119 LEU A O 1
ATOM 859 N N . SER A 1 120 ? 16.592 -3.033 4.770 1.00 47.75 120 SER A N 1
ATOM 860 C CA . SER A 1 120 ? 16.964 -2.750 6.170 1.00 47.75 120 SER A CA 1
ATOM 861 C C . SER A 1 120 ? 18.458 -2.909 6.495 1.00 47.75 120 SER A C 1
ATOM 863 O O . SER A 1 120 ? 18.820 -2.881 7.670 1.00 47.75 120 SER A O 1
ATOM 865 N N . GLY A 1 121 ? 19.344 -3.106 5.509 1.00 38.16 121 GLY A N 1
ATOM 866 C CA . GLY A 1 121 ? 20.798 -3.134 5.739 1.00 38.16 121 GLY A CA 1
ATOM 867 C C . GLY A 1 121 ? 21.279 -4.214 6.718 1.00 38.16 121 GLY A C 1
ATOM 868 O O . GLY A 1 121 ? 22.427 -4.186 7.159 1.00 38.16 121 GLY A O 1
ATOM 869 N N . ARG A 1 122 ? 20.433 -5.191 7.066 1.00 37.78 122 ARG A N 1
ATOM 870 C CA . ARG A 1 122 ? 20.857 -6.350 7.841 1.00 37.78 122 ARG A CA 1
ATOM 871 C C . ARG A 1 122 ? 21.444 -7.347 6.862 1.00 37.78 122 ARG A C 1
ATOM 873 O O . ARG A 1 122 ? 20.747 -8.213 6.342 1.00 37.78 122 ARG A O 1
ATOM 880 N N . SER A 1 123 ? 22.743 -7.203 6.619 1.00 34.09 123 SER A N 1
ATOM 881 C CA . SER A 1 123 ? 23.5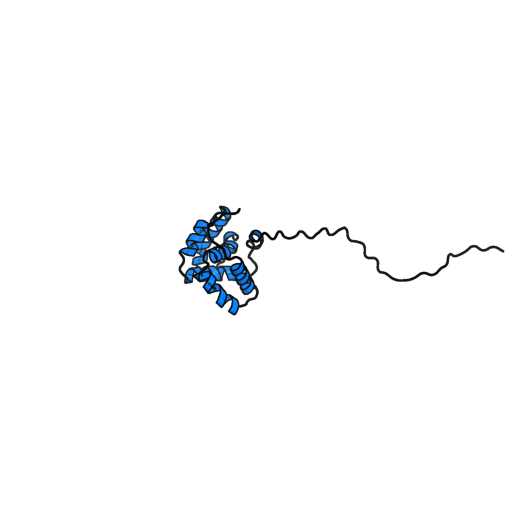37 -8.297 6.075 1.00 34.09 123 SER A CA 1
ATOM 882 C C . SER A 1 123 ? 23.218 -9.545 6.912 1.00 34.09 123 SER A C 1
ATOM 884 O O . SER A 1 123 ? 23.299 -9.455 8.146 1.00 34.09 123 SER A O 1
ATOM 886 N N . PRO A 1 124 ? 22.788 -10.679 6.324 1.00 41.75 124 PRO A N 1
ATOM 887 C CA . PRO A 1 124 ? 22.773 -11.925 7.068 1.00 41.75 124 PRO A CA 1
ATOM 888 C C . PRO A 1 124 ? 24.206 -12.116 7.545 1.00 41.75 124 PRO A C 1
ATOM 890 O O . PRO A 1 124 ? 25.122 -12.241 6.734 1.00 41.75 124 PRO A O 1
ATOM 893 N N . LYS A 1 125 ? 24.416 -12.030 8.863 1.00 35.53 125 LYS A N 1
ATOM 894 C CA . LYS A 1 125 ? 25.697 -12.381 9.462 1.00 35.53 125 LYS A CA 1
ATOM 895 C C . LYS A 1 125 ? 25.961 -13.796 8.969 1.00 35.53 125 LYS A C 1
ATOM 897 O O . LYS A 1 125 ? 25.225 -14.709 9.347 1.00 35.53 125 LYS A O 1
ATOM 902 N N . ALA A 1 126 ? 26.924 -13.939 8.058 1.00 41.22 126 ALA A N 1
ATOM 903 C CA . ALA A 1 126 ? 27.415 -15.239 7.654 1.00 41.22 126 ALA A CA 1
ATOM 904 C C . ALA A 1 126 ? 27.651 -16.026 8.950 1.00 41.22 126 ALA A C 1
ATOM 906 O O . ALA A 1 126 ? 28.148 -15.427 9.917 1.00 41.22 126 ALA A O 1
ATOM 907 N N . PRO A 1 127 ? 27.224 -17.296 9.040 1.00 38.94 127 PRO A N 1
ATOM 908 C CA . PRO A 1 127 ? 27.592 -18.108 10.181 1.00 38.94 127 PRO A CA 1
ATOM 909 C C . PRO A 1 127 ? 29.110 -18.017 10.305 1.00 38.94 127 PRO A C 1
ATOM 911 O O . PRO A 1 127 ? 29.841 -18.363 9.380 1.00 38.94 127 PRO A O 1
ATOM 914 N N . HIS A 1 128 ? 29.534 -17.418 11.419 1.00 40.41 128 HIS A N 1
ATOM 915 C CA . HIS A 1 128 ? 30.920 -17.344 11.839 1.00 40.41 128 HIS A CA 1
ATOM 916 C C . HIS A 1 128 ? 31.514 -18.730 11.658 1.00 40.41 128 HIS A C 1
ATOM 918 O O . HIS A 1 128 ? 30.882 -19.702 12.078 1.00 40.41 128 HIS A O 1
ATOM 924 N N . ASP A 1 129 ? 32.681 -18.769 11.026 1.00 43.72 129 ASP A N 1
ATOM 925 C CA . ASP A 1 129 ? 33.542 -19.927 10.859 1.00 43.72 129 ASP A CA 1
ATOM 926 C C . ASP A 1 129 ? 33.241 -21.024 11.881 1.00 43.72 129 ASP A C 1
ATOM 928 O O . ASP A 1 129 ? 33.656 -20.970 13.043 1.00 43.72 129 ASP A O 1
ATOM 932 N N . ALA A 1 130 ? 32.506 -22.040 11.431 1.00 44.84 130 ALA A N 1
ATOM 933 C CA . ALA A 1 130 ? 32.612 -23.348 12.031 1.00 44.84 130 ALA A CA 1
ATOM 934 C C . ALA A 1 130 ? 34.039 -23.804 11.724 1.00 44.84 130 ALA A C 1
ATOM 936 O O . ALA A 1 130 ? 34.320 -24.367 10.665 1.00 44.84 130 ALA A O 1
ATOM 937 N N . GLY A 1 131 ? 34.955 -23.492 12.643 1.00 48.22 131 GLY A N 1
ATOM 938 C CA . GLY A 1 131 ? 36.240 -24.165 12.716 1.00 48.22 131 GLY A CA 1
ATOM 939 C C . GLY A 1 131 ? 36.022 -25.681 12.623 1.00 48.22 131 GLY A C 1
ATOM 940 O O . GLY A 1 131 ? 34.949 -26.175 12.992 1.00 48.22 131 GLY A O 1
ATOM 941 N N . PRO A 1 132 ? 37.003 -26.428 12.092 1.00 50.38 132 PRO A N 1
ATOM 942 C CA . PRO A 1 132 ? 36.847 -27.856 11.849 1.00 50.38 132 PRO A CA 1
ATOM 943 C C . PRO A 1 132 ? 36.370 -28.556 13.130 1.00 50.38 132 PRO A C 1
ATOM 945 O O . PRO A 1 132 ? 36.843 -28.205 14.215 1.00 50.38 132 PRO A O 1
ATOM 948 N N . PRO A 1 133 ? 35.428 -29.512 13.035 1.00 49.56 133 PRO A N 1
ATOM 949 C CA . PRO A 1 133 ? 34.786 -30.084 14.207 1.00 49.56 133 PRO A CA 1
ATOM 950 C C . PRO A 1 133 ? 35.840 -30.702 15.123 1.00 49.56 133 PRO A C 1
ATOM 952 O O . PRO A 1 133 ? 36.501 -31.686 14.780 1.00 49.56 133 PRO A O 1
ATOM 955 N N . THR A 1 134 ? 35.991 -30.119 16.311 1.00 54.16 134 THR A N 1
ATOM 956 C CA . THR A 1 134 ? 36.703 -30.739 17.419 1.00 54.16 134 THR A CA 1
ATOM 957 C C . THR A 1 134 ? 35.973 -32.028 17.763 1.00 54.16 134 THR A C 1
ATOM 959 O O . THR A 1 134 ? 34.844 -32.038 18.252 1.00 54.16 134 THR A O 1
ATOM 962 N N . ARG A 1 135 ? 36.632 -33.143 17.441 1.00 46.16 135 ARG A N 1
ATOM 963 C CA . ARG A 1 135 ? 36.247 -34.497 17.826 1.00 46.16 135 ARG A CA 1
ATOM 964 C C . ARG A 1 135 ? 36.010 -34.525 19.338 1.00 46.16 135 ARG A C 1
ATOM 966 O O . ARG A 1 135 ? 36.953 -34.461 20.119 1.00 46.16 135 ARG A O 1
ATOM 973 N N . TRP A 1 136 ? 34.746 -34.642 19.725 1.00 39.34 136 TRP A N 1
ATOM 974 C CA . TRP A 1 136 ? 34.333 -34.996 21.076 1.00 39.34 136 TRP A CA 1
ATOM 975 C C . TRP A 1 136 ? 34.935 -36.358 21.455 1.00 39.34 136 TRP A C 1
ATOM 977 O O . TRP A 1 136 ? 34.694 -37.354 20.772 1.00 39.34 136 TRP A O 1
ATOM 987 N N . THR A 1 137 ? 35.695 -36.414 22.548 1.00 57.00 137 THR A N 1
ATOM 988 C CA . THR A 1 137 ? 35.980 -37.648 23.291 1.00 57.00 137 THR A CA 1
ATOM 989 C C . THR A 1 137 ? 35.300 -37.558 24.660 1.00 57.00 137 THR A C 1
ATOM 991 O O . THR A 1 137 ? 35.469 -36.554 25.354 1.00 57.00 137 THR A O 1
ATOM 994 N N . PRO A 1 138 ? 34.503 -38.562 25.065 1.00 52.47 138 PRO A N 1
ATOM 995 C CA . PRO A 1 138 ? 33.865 -38.564 26.373 1.00 52.47 138 PRO A CA 1
ATOM 996 C C . PRO A 1 138 ? 34.890 -38.839 27.480 1.00 52.47 138 PRO A C 1
ATOM 998 O O . PRO A 1 138 ? 35.802 -39.653 27.335 1.00 52.47 138 PRO A O 1
ATOM 1001 N N . SER A 1 139 ? 34.723 -38.127 28.589 1.00 57.62 139 SER A N 1
ATOM 1002 C CA . SER A 1 139 ? 35.555 -38.162 29.787 1.00 57.62 139 SER A CA 1
ATOM 1003 C C . SER A 1 139 ? 35.158 -39.281 30.763 1.00 57.62 139 SER A C 1
ATOM 1005 O O . SER A 1 139 ? 33.981 -39.563 30.976 1.00 57.62 139 SER A O 1
ATOM 1007 N N . GLY A 1 140 ? 36.174 -39.866 31.412 1.00 37.91 140 GLY A N 1
ATOM 1008 C CA . GLY A 1 140 ? 36.089 -40.809 32.540 1.00 37.91 140 GLY A CA 1
ATOM 1009 C C . GLY A 1 140 ? 36.928 -42.062 32.257 1.00 37.91 140 GLY A C 1
ATOM 1010 O O . GLY A 1 140 ? 36.666 -42.745 31.282 1.00 37.91 140 GLY A O 1
ATOM 1011 N N . ARG A 1 141 ? 37.950 -42.454 33.027 1.00 46.53 141 ARG A N 1
ATOM 1012 C CA . ARG A 1 141 ? 38.120 -42.421 34.491 1.00 46.53 141 ARG A CA 1
ATOM 1013 C C . ARG A 1 141 ? 39.607 -42.687 34.879 1.00 46.53 141 ARG A C 1
ATOM 1015 O O . ARG A 1 141 ? 40.420 -42.871 33.980 1.00 46.53 141 ARG A O 1
ATOM 1022 N N . PRO A 1 142 ? 39.969 -42.649 36.181 1.00 48.41 142 PRO A N 1
ATOM 1023 C CA . PRO A 1 142 ? 41.303 -42.329 36.689 1.00 48.41 142 PRO A CA 1
ATOM 1024 C C . PRO A 1 142 ? 42.277 -43.512 36.698 1.00 48.41 142 PRO A C 1
ATOM 1026 O O . PRO A 1 142 ? 41.894 -44.660 36.495 1.00 48.41 142 PRO A O 1
ATOM 1029 N N . GLY A 1 143 ? 43.546 -43.188 36.949 1.00 43.94 143 GLY A N 1
ATOM 1030 C CA . GLY A 1 143 ? 44.670 -44.109 36.881 1.00 43.94 143 GLY A CA 1
ATOM 1031 C C . GLY A 1 143 ? 44.620 -45.304 37.830 1.00 43.94 143 GLY A C 1
ATOM 1032 O O . GLY A 1 143 ? 44.034 -45.250 38.903 1.00 43.94 143 GLY A O 1
ATOM 1033 N N . SER A 1 144 ? 45.333 -46.354 37.429 1.00 44.38 144 SER A N 1
ATOM 1034 C CA . SER A 1 144 ? 46.168 -47.179 38.298 1.00 44.38 144 SER A CA 1
ATOM 1035 C C . SER A 1 144 ? 47.073 -48.039 37.413 1.00 44.38 144 SER A C 1
ATOM 1037 O O . SER A 1 144 ? 46.612 -48.673 36.471 1.00 44.38 144 SER A O 1
ATOM 1039 N N . THR A 1 145 ? 48.368 -47.960 37.705 1.00 51.72 145 THR A N 1
ATOM 1040 C CA . THR A 1 145 ? 49.406 -49.001 37.631 1.00 51.72 145 THR A CA 1
ATOM 1041 C C . THR A 1 145 ? 49.091 -50.326 36.918 1.00 51.72 145 THR A C 1
ATOM 1043 O O . THR A 1 145 ? 48.138 -51.021 37.262 1.00 51.72 145 THR A O 1
ATOM 1046 N N . SER A 1 146 ? 50.015 -50.767 36.055 1.00 43.41 146 SER A N 1
ATOM 1047 C CA . SER A 1 146 ? 50.857 -51.974 36.243 1.00 43.41 146 SER A CA 1
ATOM 1048 C C . SER A 1 146 ? 51.397 -52.454 34.891 1.00 43.41 146 SER A C 1
ATOM 1050 O O . SER A 1 146 ? 50.653 -52.988 34.072 1.00 43.41 146 SER A O 1
ATOM 1052 N N . SER A 1 147 ? 52.703 -52.287 34.669 1.00 49.62 147 SER A N 1
ATOM 1053 C CA . SER A 1 147 ? 53.441 -53.008 33.626 1.00 49.62 147 SER A CA 1
ATOM 1054 C C . SER A 1 147 ? 53.597 -54.478 34.022 1.00 49.62 147 SER A C 1
ATOM 1056 O O . SER A 1 147 ? 53.859 -54.743 35.198 1.00 49.62 147 SER A O 1
ATOM 1058 N N . PRO A 1 148 ? 53.496 -55.432 33.084 1.00 55.72 148 PRO A N 1
ATOM 1059 C CA . PRO A 1 148 ? 53.652 -56.835 33.412 1.00 55.72 148 PRO A CA 1
ATOM 1060 C C . PRO A 1 148 ? 54.996 -57.406 32.892 1.00 55.72 148 PRO A C 1
ATOM 1062 O O . PRO A 1 148 ? 55.438 -57.077 31.795 1.00 55.72 148 PRO A O 1
ATOM 1065 N N . TRP A 1 149 ? 55.582 -58.299 33.702 1.00 41.12 149 TRP A N 1
ATOM 1066 C CA . TRP A 1 149 ? 56.637 -59.297 33.419 1.00 41.12 149 TRP A CA 1
ATOM 1067 C C . TRP A 1 149 ? 58.093 -58.846 33.184 1.00 41.12 149 TRP A C 1
ATOM 1069 O O . TRP A 1 149 ? 58.445 -58.456 32.079 1.00 41.12 149 TRP A O 1
ATOM 1079 N N . THR A 1 150 ? 58.959 -59.136 34.172 1.00 54.81 150 THR A N 1
ATOM 1080 C CA . THR A 1 150 ? 60.217 -59.890 33.958 1.00 54.81 150 THR A CA 1
ATOM 1081 C C . THR A 1 150 ? 60.540 -60.714 35.219 1.00 54.81 150 THR A C 1
ATOM 1083 O O . THR A 1 150 ? 60.780 -60.165 36.290 1.00 54.81 150 THR A O 1
ATOM 1086 N N . THR A 1 151 ? 60.493 -62.041 35.090 1.00 65.88 151 THR A N 1
ATOM 1087 C CA . THR A 1 151 ? 61.079 -63.068 35.983 1.00 65.88 151 THR A CA 1
ATOM 1088 C C . THR A 1 151 ? 62.590 -62.889 36.143 1.00 65.88 151 THR A C 1
ATOM 1090 O O . THR A 1 151 ? 63.161 -62.308 35.240 1.00 65.88 151 THR A O 1
ATOM 1093 N N . TRP A 1 152 ? 63.221 -63.414 37.206 1.00 50.31 152 TRP A N 1
ATOM 1094 C CA . TRP A 1 152 ? 64.410 -64.306 37.200 1.00 50.31 152 TRP A CA 1
ATOM 1095 C C . TRP A 1 152 ? 64.814 -64.660 38.654 1.00 50.31 152 TRP A C 1
ATOM 1097 O O . TRP A 1 152 ? 65.074 -63.760 39.445 1.00 50.31 152 TRP A O 1
ATOM 1107 N N .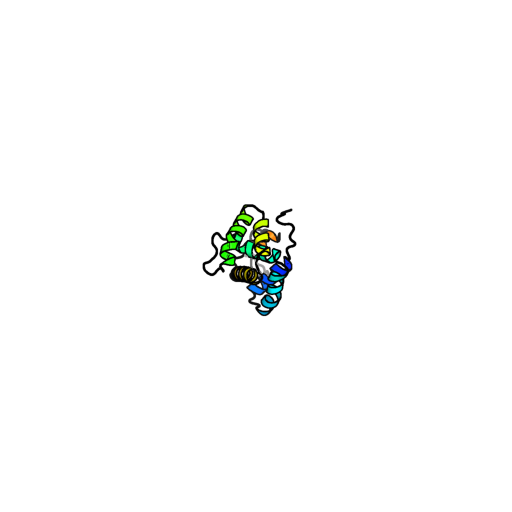 THR A 1 153 ? 64.832 -65.978 38.918 1.00 62.97 153 THR A N 1
ATOM 1108 C CA . THR A 1 153 ? 65.592 -66.789 39.911 1.00 62.97 153 THR A CA 1
ATOM 1109 C C . THR A 1 153 ? 65.653 -66.384 41.377 1.00 62.97 153 THR A C 1
ATOM 1111 O O . THR A 1 153 ? 66.362 -65.408 41.697 1.00 62.97 153 THR A O 1
#

Sequence (153 aa):
MPHGSWRVLDLDLAARLVAACRAGCQPCQQTLIPKVVKEKRATLAALAGAVYGAVPTVGFAASDTTRQWAPLARTAMQAGSGDEAFAAVDAMDEAAAAALLDDALDHWAMGDGPVLAKLSGRSPKAPHDAGPPTRWTPSGRPGSTSSPWTTWT

Secondary structure (DSSP, 8-state):
-----S----HHHHHHHHHHHHTT-HHHHHHHHHHHHHH-HHHHHHHHHHHHTT-SS--TTS-HHHHHHHHHHHHHHHHT--HHHHHHHHHS-HHHHHHHHHHHHHHHHHT---SHHHHTT----------S---------------------